Protein AF-A0A0D6MDH8-F1 (afdb_monomer_lite)

Radius of gyration: 18.16 Å; chains: 1; bounding box: 34×29×48 Å

Sequence (75 aa):
MPVWFKNEWFFILGNVLMAFTSGYFSSLAMMYAPRVVQSSYAKTAGMAGALFLITGIMCGVAFVPVITAMVNNIG

pLDDT: mean 78.72, std 10.37, range [48.94, 91.38]

Foldseek 3Di:
DDPPDPDPVVVVVVVVVVCCVVVVVLVVQLVVQLVVDPPVCSVVSSVVSVVVVVVVVVVVVVCVVVVVVVVVVVD

InterPro domains:
  IPR002259 Equilibrative nucleoside transporter [PF01733] (2-64)
  IPR002259 Equilibrative nucleoside transporter [PR01130] (8-24)
  IPR002259 Equilibrative nucleoside transporter [PR01130] (27-43)
  IPR002259 Equilibrative nucleoside transporter [PR01130] (45-69)

Structure (mmCIF, N/CA/C/O backbone):
data_AF-A0A0D6MDH8-F1
#
_entry.id   AF-A0A0D6MDH8-F1
#
loop_
_atom_site.group_PDB
_atom_site.id
_atom_site.type_symbol
_atom_site.label_atom_id
_atom_site.label_alt_id
_atom_site.label_comp_id
_atom_site.label_asym_id
_atom_site.label_entity_id
_atom_site.label_seq_id
_atom_site.pdbx_PDB_ins_code
_atom_site.Cartn_x
_atom_site.Cartn_y
_atom_site.Cartn_z
_atom_site.occupancy
_atom_site.B_iso_or_equiv
_atom_site.auth_seq_id
_atom_site.auth_comp_id
_atom_site.auth_asym_id
_atom_site.auth_atom_id
_atom_site.pdbx_PDB_model_num
ATOM 1 N N . MET A 1 1 ? 12.968 -2.809 -22.481 1.00 48.94 1 MET A N 1
ATOM 2 C CA . MET A 1 1 ? 11.599 -2.429 -22.058 1.00 48.94 1 MET A CA 1
ATOM 3 C C . MET A 1 1 ? 11.161 -1.213 -22.864 1.00 48.94 1 MET A C 1
ATOM 5 O O . MET A 1 1 ? 11.901 -0.234 -22.848 1.00 48.94 1 MET A O 1
ATOM 9 N N . PRO A 1 2 ? 10.043 -1.253 -2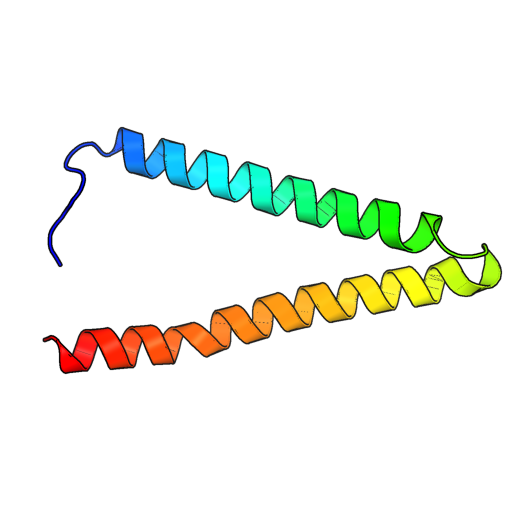3.609 1.00 49.97 2 PRO A N 1
ATOM 10 C CA . PRO A 1 2 ? 9.612 -0.108 -24.401 1.00 49.97 2 PRO A CA 1
ATOM 11 C C . PRO A 1 2 ? 9.077 0.978 -23.459 1.00 49.97 2 PRO A C 1
ATOM 13 O O . PRO A 1 2 ? 8.217 0.715 -22.621 1.00 49.97 2 PRO A O 1
ATOM 16 N N . VAL A 1 3 ? 9.605 2.195 -23.571 1.00 56.91 3 VAL A N 1
ATOM 17 C CA . VAL A 1 3 ? 9.125 3.366 -22.828 1.00 56.91 3 VAL A CA 1
ATOM 18 C C . VAL A 1 3 ? 7.803 3.799 -23.460 1.00 56.91 3 VAL A C 1
ATOM 20 O O . VAL A 1 3 ? 7.796 4.479 -24.482 1.00 56.91 3 VAL A O 1
ATOM 23 N N . TRP A 1 4 ? 6.678 3.368 -22.884 1.00 57.97 4 TRP A N 1
ATOM 24 C CA . TRP A 1 4 ? 5.341 3.739 -23.375 1.00 57.97 4 TRP A CA 1
ATOM 25 C C . TRP A 1 4 ? 5.042 5.234 -23.199 1.00 57.97 4 TRP A C 1
ATOM 27 O O . TRP A 1 4 ? 4.236 5.795 -23.935 1.00 57.97 4 TRP A O 1
ATOM 37 N N . PHE A 1 5 ? 5.732 5.903 -22.272 1.00 56.62 5 PHE A N 1
ATOM 38 C CA . PHE A 1 5 ? 5.545 7.320 -21.984 1.00 56.62 5 PHE A CA 1
ATOM 39 C C . PHE A 1 5 ? 6.895 8.039 -21.953 1.00 56.62 5 PHE A C 1
ATOM 41 O O . PHE A 1 5 ? 7.650 7.917 -20.996 1.00 56.62 5 PHE A O 1
ATOM 48 N N . LYS A 1 6 ? 7.195 8.810 -23.006 1.00 60.28 6 LYS A N 1
ATOM 49 C CA . LYS A 1 6 ? 8.364 9.712 -23.064 1.00 60.28 6 LYS A CA 1
ATOM 50 C C . LYS A 1 6 ? 8.273 10.888 -22.077 1.00 60.28 6 LYS A C 1
ATOM 52 O O . LYS A 1 6 ? 9.285 11.518 -21.805 1.00 60.28 6 LYS A O 1
ATOM 57 N N . ASN A 1 7 ? 7.076 11.195 -21.569 1.00 64.94 7 ASN A N 1
ATOM 58 C CA . ASN A 1 7 ? 6.836 12.315 -20.662 1.00 64.94 7 ASN A CA 1
ATOM 59 C C . ASN A 1 7 ? 6.943 11.874 -19.197 1.00 64.94 7 ASN A C 1
ATOM 61 O O . ASN A 1 7 ? 6.041 11.233 -18.658 1.00 64.94 7 ASN A O 1
ATOM 65 N N . GLU A 1 8 ? 8.022 12.309 -18.555 1.00 74.00 8 GLU A N 1
ATOM 66 C CA . GLU A 1 8 ? 8.359 12.155 -17.129 1.00 74.00 8 GLU A CA 1
ATOM 67 C C . GLU A 1 8 ? 7.191 12.559 -16.211 1.00 74.00 8 GLU A C 1
ATOM 69 O O . GLU A 1 8 ? 6.903 11.916 -15.201 1.00 74.00 8 GLU A O 1
ATOM 74 N N . TRP A 1 9 ? 6.458 13.595 -16.627 1.00 75.38 9 TRP A N 1
ATOM 75 C CA . TRP A 1 9 ? 5.295 14.137 -15.932 1.00 75.38 9 TRP A CA 1
ATOM 76 C C . TRP A 1 9 ? 4.166 13.125 -15.736 1.00 75.38 9 TRP A C 1
ATOM 78 O O . TRP A 1 9 ? 3.562 13.108 -14.669 1.00 75.38 9 TRP A O 1
ATOM 88 N N . PHE A 1 10 ? 3.891 12.253 -16.713 1.00 79.00 10 PHE A N 1
ATOM 89 C CA . PHE A 1 10 ? 2.839 11.236 -16.568 1.00 79.00 10 PHE A CA 1
ATOM 90 C C . PHE A 1 10 ? 3.219 10.167 -15.545 1.00 79.00 10 PHE A C 1
ATOM 92 O O . PHE A 1 10 ? 2.362 9.698 -14.796 1.00 79.00 10 PHE A O 1
ATOM 99 N N . PHE A 1 11 ? 4.504 9.816 -15.481 1.00 79.19 11 PHE A N 1
ATOM 100 C CA . PHE A 1 11 ? 5.008 8.863 -14.499 1.00 79.19 11 PHE A CA 1
ATOM 101 C C . PHE A 1 11 ? 4.914 9.439 -13.083 1.00 79.19 11 PHE A C 1
ATOM 103 O O . PHE A 1 11 ? 4.413 8.774 -12.178 1.00 79.19 11 PHE A O 1
ATOM 110 N N . ILE A 1 12 ? 5.309 10.704 -12.908 1.00 84.81 12 ILE A N 1
ATOM 111 C CA . ILE A 1 12 ? 5.192 11.419 -11.630 1.00 84.81 12 ILE A CA 1
ATOM 112 C C . ILE A 1 12 ? 3.722 11.521 -11.208 1.00 84.81 12 ILE A C 1
ATOM 114 O O . ILE A 1 12 ? 3.389 11.163 -10.080 1.00 84.81 12 ILE A O 1
ATOM 118 N N . LEU A 1 13 ? 2.829 11.946 -12.106 1.00 87.12 13 LEU A N 1
ATOM 119 C CA . LEU A 1 13 ? 1.408 12.118 -11.794 1.00 87.12 13 LEU A CA 1
ATOM 120 C C . LEU A 1 13 ? 0.732 10.785 -11.431 1.00 87.12 13 LEU A C 1
ATOM 122 O O . LEU A 1 13 ? -0.033 10.722 -10.468 1.00 87.12 13 LEU A O 1
ATOM 126 N N . GLY A 1 14 ? 1.051 9.711 -12.161 1.00 85.31 14 GLY A N 1
ATOM 127 C CA . GLY A 1 14 ? 0.564 8.363 -11.868 1.00 85.31 14 GLY A CA 1
ATOM 128 C C . GLY A 1 14 ? 1.056 7.848 -10.516 1.00 85.31 14 GLY A C 1
ATOM 129 O O . GLY A 1 14 ? 0.266 7.312 -9.739 1.00 85.31 14 GLY A O 1
ATOM 130 N N . ASN A 1 15 ? 2.331 8.076 -10.193 1.00 84.44 15 ASN A N 1
ATOM 131 C CA . ASN A 1 15 ? 2.903 7.650 -8.918 1.00 84.44 15 ASN A CA 1
ATOM 132 C C . ASN A 1 15 ? 2.322 8.449 -7.737 1.00 84.44 15 ASN A C 1
ATOM 134 O O . ASN A 1 15 ? 2.031 7.875 -6.690 1.00 84.44 15 ASN A O 1
ATOM 138 N N . VAL A 1 16 ? 2.073 9.753 -7.917 1.00 87.56 16 VAL A N 1
ATOM 139 C CA . VAL A 1 16 ? 1.397 10.601 -6.919 1.00 87.56 16 VAL A CA 1
ATOM 140 C C . VAL A 1 16 ? -0.036 10.127 -6.675 1.00 87.56 16 VAL A C 1
ATOM 142 O O . VAL A 1 16 ? -0.421 9.940 -5.523 1.00 87.56 16 VAL A O 1
ATOM 145 N N . LEU A 1 17 ? -0.821 9.880 -7.729 1.00 89.94 17 LEU A N 1
ATOM 146 C CA . LEU A 1 17 ? -2.192 9.367 -7.601 1.00 89.94 17 LEU A CA 1
ATOM 147 C C . LEU A 1 17 ? -2.237 7.995 -6.923 1.00 89.94 17 LEU A C 1
ATOM 149 O O . LEU A 1 17 ? -3.082 7.758 -6.055 1.00 89.94 17 LEU A O 1
ATOM 153 N N . MET A 1 18 ? -1.317 7.102 -7.289 1.00 86.25 18 MET A N 1
ATOM 154 C CA . MET A 1 18 ? -1.206 5.774 -6.693 1.00 86.25 18 MET A CA 1
ATOM 155 C C . MET A 1 18 ? -0.831 5.859 -5.208 1.00 86.25 18 MET A C 1
ATOM 157 O O . MET A 1 18 ? -1.477 5.216 -4.377 1.00 86.25 18 MET A O 1
ATOM 161 N N . ALA A 1 19 ? 0.164 6.676 -4.854 1.00 87.00 19 ALA A N 1
ATOM 162 C CA . ALA A 1 19 ? 0.584 6.874 -3.469 1.00 87.00 19 ALA A CA 1
ATOM 163 C C . ALA A 1 19 ? -0.530 7.514 -2.628 1.00 87.00 19 ALA A C 1
ATOM 165 O O . ALA A 1 19 ? -0.803 7.065 -1.516 1.00 87.00 19 ALA A O 1
ATOM 166 N N . PHE A 1 20 ? -1.223 8.514 -3.177 1.00 87.69 20 PHE A N 1
ATOM 167 C CA . PHE A 1 20 ? -2.311 9.195 -2.483 1.00 87.69 20 PHE A CA 1
ATOM 168 C C . PHE A 1 20 ? -3.494 8.256 -2.225 1.00 87.69 20 PHE A C 1
ATOM 170 O O . PHE A 1 20 ? -3.977 8.159 -1.099 1.00 87.69 20 PHE A O 1
ATOM 177 N N . THR A 1 21 ? -3.919 7.502 -3.242 1.00 86.31 21 THR A N 1
ATOM 178 C CA . THR A 1 21 ? -5.045 6.565 -3.122 1.00 86.31 21 THR A CA 1
ATOM 179 C C . THR A 1 21 ? -4.720 5.422 -2.161 1.00 86.31 21 THR A C 1
ATOM 181 O O . THR A 1 21 ? -5.511 5.124 -1.265 1.00 86.31 21 THR A O 1
ATOM 184 N N . SER A 1 22 ? -3.544 4.803 -2.304 1.00 83.31 22 SER A N 1
ATOM 185 C CA . SER A 1 22 ? -3.139 3.674 -1.456 1.00 83.31 22 SER A CA 1
ATOM 186 C C . SER A 1 22 ? -2.904 4.092 0.001 1.00 83.31 22 SER A C 1
ATOM 188 O O . SER A 1 22 ? -3.390 3.420 0.913 1.00 83.31 22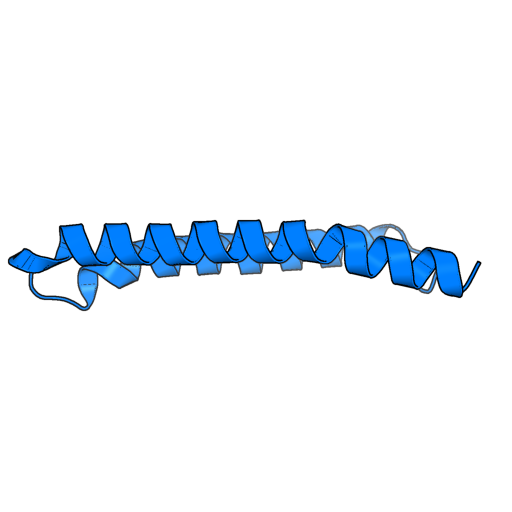 SER A O 1
ATOM 190 N N . GLY A 1 23 ? -2.252 5.233 0.242 1.00 82.81 23 GLY A N 1
ATOM 191 C CA . GLY A 1 23 ? -2.012 5.760 1.588 1.00 82.81 23 GLY A CA 1
ATOM 192 C C . GLY A 1 23 ? -3.289 6.217 2.300 1.00 82.81 23 GLY A C 1
ATOM 193 O O . GLY A 1 23 ? -3.489 5.910 3.482 1.00 82.81 23 GLY A O 1
ATOM 194 N N . TYR A 1 24 ? -4.187 6.906 1.588 1.00 83.62 24 TYR A N 1
ATOM 195 C CA . TYR A 1 24 ? -5.453 7.378 2.155 1.00 83.62 24 TYR A CA 1
ATOM 196 C C . TYR A 1 24 ? -6.379 6.210 2.507 1.00 83.62 24 TYR A C 1
ATOM 198 O O . TYR A 1 24 ? -6.876 6.127 3.632 1.00 83.62 24 TYR A O 1
ATOM 206 N N . PHE A 1 25 ? -6.547 5.256 1.587 1.00 82.25 25 PHE A N 1
ATOM 207 C CA . PHE A 1 25 ? -7.405 4.093 1.808 1.00 82.25 25 PHE A CA 1
ATOM 208 C C . PHE A 1 25 ? -6.886 3.198 2.940 1.00 82.25 25 PHE A C 1
ATOM 210 O O . PHE A 1 25 ? -7.664 2.753 3.784 1.00 82.25 25 PHE A O 1
ATOM 217 N N . SER A 1 26 ? -5.567 3.002 3.020 1.00 81.81 26 SER A N 1
ATOM 218 C CA . SER A 1 26 ? -4.932 2.249 4.105 1.00 81.81 26 SER A CA 1
ATOM 219 C C . SER A 1 26 ? -5.169 2.887 5.478 1.00 81.81 26 SER A C 1
ATOM 221 O O . SER A 1 26 ? -5.465 2.191 6.451 1.00 81.81 26 SER A O 1
ATOM 223 N N . SER A 1 27 ? -5.074 4.216 5.562 1.00 82.81 27 SER A N 1
ATOM 224 C CA . SER A 1 27 ? -5.302 4.951 6.812 1.00 82.81 27 SER A CA 1
ATOM 225 C C . SER A 1 27 ? -6.773 4.906 7.231 1.00 82.81 27 SER A C 1
ATOM 227 O O . SER A 1 27 ? -7.075 4.669 8.403 1.00 82.81 27 SER A O 1
ATOM 229 N N . LEU A 1 28 ? -7.703 5.056 6.277 1.00 81.12 28 LEU A N 1
ATOM 230 C CA . LEU A 1 28 ? -9.132 4.891 6.548 1.00 81.12 28 LEU A CA 1
ATOM 231 C C . LEU A 1 28 ? -9.450 3.478 7.030 1.00 81.12 28 LEU A C 1
ATOM 233 O O . LEU A 1 28 ? -10.156 3.336 8.026 1.00 81.12 28 LEU A O 1
ATOM 237 N N . ALA A 1 29 ? -8.922 2.442 6.378 1.00 76.94 29 ALA A N 1
ATOM 238 C CA . ALA A 1 29 ? -9.187 1.058 6.760 1.00 76.94 29 ALA A CA 1
ATOM 239 C C . ALA A 1 29 ? -8.823 0.793 8.231 1.00 76.94 29 ALA A C 1
ATOM 241 O O . ALA A 1 29 ? -9.615 0.200 8.961 1.00 76.94 29 ALA A O 1
ATOM 242 N N . MET A 1 30 ? -7.685 1.309 8.705 1.00 77.38 30 MET A N 1
ATOM 243 C CA . MET A 1 30 ? -7.256 1.157 10.102 1.00 77.38 30 MET A CA 1
ATOM 244 C C . MET A 1 30 ? -8.055 2.012 11.097 1.00 77.38 30 MET A C 1
ATOM 246 O O . MET A 1 30 ? -8.211 1.614 12.251 1.00 77.38 30 MET A O 1
ATOM 250 N N . MET A 1 31 ? -8.603 3.152 10.668 1.00 76.38 31 MET A N 1
ATOM 251 C CA . MET A 1 31 ? -9.486 3.988 11.493 1.00 76.38 31 MET A CA 1
ATOM 252 C C . MET A 1 31 ? -10.924 3.457 11.572 1.00 76.38 31 MET A C 1
ATOM 254 O O . MET A 1 31 ? -11.586 3.615 12.601 1.00 76.38 31 MET A O 1
ATOM 258 N N . TYR A 1 32 ? -11.420 2.846 10.495 1.00 71.88 32 TYR A N 1
ATOM 259 C CA . TYR A 1 32 ? -12.779 2.315 10.422 1.00 71.88 32 TYR A CA 1
ATOM 260 C C . TYR A 1 32 ? -12.882 0.889 10.971 1.00 71.88 32 TYR A C 1
ATOM 262 O O . TYR A 1 32 ? -13.873 0.595 11.635 1.00 71.88 32 TYR A O 1
ATOM 270 N N . ALA A 1 33 ? -11.863 0.037 10.805 1.00 69.69 33 ALA A N 1
ATOM 271 C CA . ALA A 1 33 ? -11.863 -1.346 11.301 1.00 69.69 33 ALA A CA 1
ATOM 272 C C . ALA A 1 33 ? -12.259 -1.511 12.789 1.00 69.69 33 ALA A C 1
ATOM 274 O O . ALA A 1 33 ? -13.102 -2.360 13.076 1.00 69.69 33 ALA A O 1
ATOM 2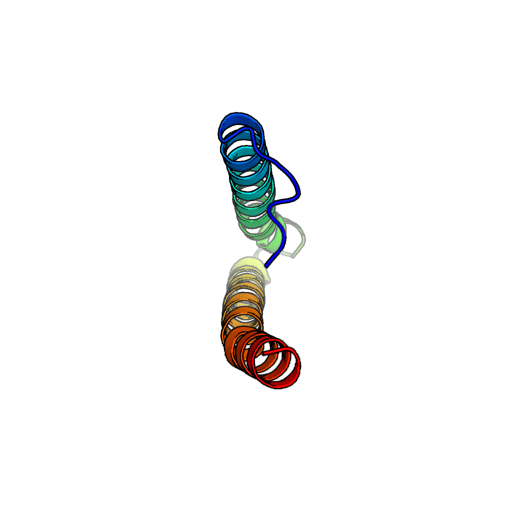75 N N . PRO A 1 34 ? -11.750 -0.711 13.749 1.00 64.31 34 PRO A N 1
ATOM 276 C CA . PRO A 1 34 ? -12.148 -0.839 15.153 1.00 64.31 34 PRO A CA 1
ATOM 277 C C . PRO A 1 34 ? -13.517 -0.215 15.465 1.00 64.31 34 PRO A C 1
ATOM 279 O O . PRO A 1 34 ? -14.077 -0.500 16.520 1.00 64.31 34 PRO A O 1
ATOM 282 N N . ARG A 1 35 ? -14.070 0.626 14.575 1.00 67.44 35 ARG A N 1
ATOM 283 C CA . ARG A 1 35 ? -15.367 1.303 14.768 1.00 67.44 35 ARG A CA 1
ATOM 284 C C . ARG A 1 35 ? -16.575 0.448 14.388 1.00 67.44 35 ARG A C 1
ATOM 286 O O . ARG A 1 35 ? -17.680 0.764 14.814 1.00 67.44 35 ARG A O 1
ATOM 293 N N . VAL A 1 36 ? -16.379 -0.615 13.609 1.00 73.44 36 VAL A N 1
ATOM 294 C CA . VAL A 1 36 ? -17.463 -1.510 13.156 1.00 73.44 36 VAL A CA 1
ATOM 295 C C . VAL A 1 36 ? -17.775 -2.626 14.166 1.00 73.44 36 VAL A C 1
ATOM 297 O O . VAL A 1 36 ? -18.672 -3.433 13.938 1.00 73.44 36 VAL A O 1
ATOM 300 N N . VAL A 1 37 ? -17.040 -2.694 15.283 1.00 72.81 37 VAL A N 1
ATOM 301 C CA . VAL A 1 37 ? -17.115 -3.781 16.272 1.00 72.81 37 VAL A CA 1
ATOM 302 C C . VAL A 1 37 ? -17.431 -3.209 17.658 1.00 72.81 37 VAL A C 1
ATOM 304 O O . VAL A 1 37 ? -17.069 -2.074 17.963 1.00 72.81 37 VAL A O 1
ATOM 307 N N . GLN A 1 38 ? -18.106 -3.980 18.520 1.00 71.56 38 GLN A N 1
ATOM 308 C CA . GLN A 1 38 ? -18.361 -3.580 19.911 1.00 71.56 38 GLN A CA 1
ATOM 309 C C . GLN A 1 38 ? -17.061 -3.182 20.629 1.00 71.56 38 GLN A C 1
ATOM 311 O O . GLN A 1 38 ? -16.029 -3.831 20.461 1.00 71.56 38 GLN A O 1
ATOM 316 N N . SER A 1 39 ? -17.140 -2.161 21.493 1.00 68.12 39 SER A N 1
ATOM 317 C CA . SER A 1 39 ? -16.000 -1.556 22.210 1.00 68.12 39 SER A CA 1
ATOM 318 C C . SER A 1 39 ? -15.089 -2.573 22.925 1.00 68.12 39 SER A C 1
ATOM 320 O O . SER A 1 39 ? -13.880 -2.378 23.009 1.00 68.12 39 SER A O 1
ATOM 322 N N . SER A 1 40 ? -15.639 -3.715 23.357 1.00 74.81 40 SER A N 1
ATOM 323 C CA . SER A 1 40 ? -14.879 -4.812 23.974 1.00 74.81 40 SER A CA 1
ATOM 324 C C . SER A 1 40 ? -13.890 -5.505 23.016 1.00 74.81 40 SER A C 1
ATOM 326 O O . SER A 1 40 ? -12.803 -5.899 23.435 1.00 74.81 40 SER A O 1
ATOM 328 N N . TYR A 1 41 ? -14.209 -5.591 21.720 1.00 74.69 41 TYR A N 1
ATOM 329 C CA . TYR A 1 41 ? -13.396 -6.271 20.700 1.00 74.69 41 TYR A CA 1
ATOM 330 C C . TYR A 1 41 ? -12.632 -5.314 19.776 1.00 74.69 41 TYR A C 1
ATOM 332 O O . TYR A 1 41 ? -11.870 -5.765 18.919 1.00 74.69 41 TYR A O 1
ATOM 340 N N . ALA A 1 42 ? -12.781 -3.999 19.9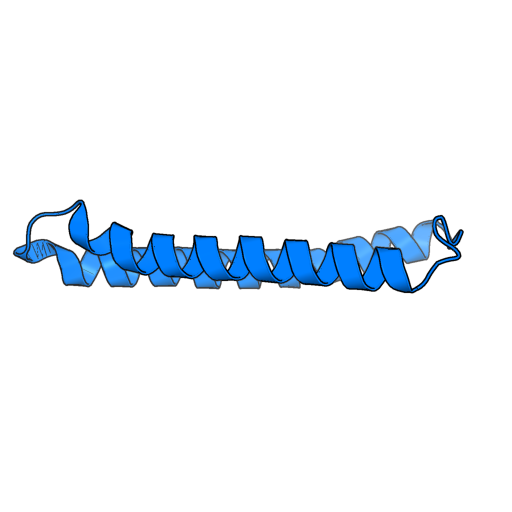58 1.00 74.19 42 ALA A N 1
ATOM 341 C CA . ALA A 1 42 ? -12.150 -2.981 19.116 1.00 74.19 42 ALA A CA 1
ATOM 342 C C . ALA A 1 42 ? -10.614 -3.115 19.060 1.00 74.19 42 ALA A C 1
ATOM 344 O O . ALA A 1 42 ? -10.013 -2.947 17.998 1.00 74.19 42 ALA A O 1
ATOM 345 N N . LYS A 1 43 ? -9.972 -3.495 20.178 1.00 76.19 43 LYS A N 1
ATOM 346 C CA . LYS A 1 43 ? -8.519 -3.740 20.224 1.00 76.19 43 LYS A CA 1
ATOM 347 C C . LYS A 1 43 ? -8.115 -4.922 19.331 1.00 76.19 43 LYS A C 1
ATOM 349 O O . LYS A 1 43 ? -7.162 -4.809 18.565 1.00 76.19 43 LYS A O 1
ATOM 354 N N . THR A 1 44 ? -8.849 -6.033 19.393 1.00 81.94 44 THR A N 1
ATOM 355 C CA . THR A 1 44 ? -8.588 -7.225 18.566 1.00 81.94 44 THR A CA 1
ATOM 356 C C . THR A 1 44 ? -8.860 -6.957 17.088 1.00 81.94 44 THR A C 1
ATOM 358 O O . THR A 1 44 ? -8.080 -7.385 16.243 1.00 81.94 44 THR A O 1
ATOM 361 N N . ALA A 1 45 ? -9.904 -6.188 16.767 1.00 80.12 45 ALA A N 1
ATOM 362 C CA . ALA A 1 45 ? -10.220 -5.784 15.397 1.00 80.12 45 ALA A CA 1
ATOM 363 C C . ALA A 1 45 ? -9.129 -4.891 14.778 1.00 80.12 45 ALA A C 1
ATOM 365 O O . ALA A 1 45 ? -8.734 -5.102 13.632 1.00 80.12 45 ALA A O 1
ATOM 366 N N . GLY A 1 46 ? -8.582 -3.943 15.551 1.00 81.81 46 GLY A N 1
ATOM 367 C CA . GLY A 1 46 ? -7.438 -3.132 15.124 1.00 81.81 46 GLY A CA 1
ATOM 368 C C . GLY A 1 46 ? -6.178 -3.970 14.879 1.00 81.81 46 GLY A C 1
ATOM 369 O O . GLY A 1 46 ? -5.517 -3.803 13.855 1.00 81.81 46 GLY A O 1
ATOM 370 N N . MET A 1 47 ? -5.882 -4.925 15.771 1.00 85.12 47 MET A N 1
ATOM 371 C CA . MET A 1 47 ? -4.761 -5.858 15.586 1.00 85.12 47 MET A CA 1
ATOM 372 C C . MET A 1 47 ? -4.950 -6.752 14.352 1.00 85.12 47 MET A C 1
ATOM 374 O O . MET A 1 47 ? -4.007 -6.921 13.585 1.00 85.12 47 MET A O 1
ATOM 378 N N . ALA A 1 48 ? -6.159 -7.264 14.103 1.00 84.81 48 ALA A N 1
ATOM 379 C CA . ALA A 1 48 ? -6.462 -8.039 12.899 1.00 84.81 48 ALA A CA 1
ATOM 380 C C . ALA A 1 48 ? -6.271 -7.208 11.618 1.00 84.81 48 ALA A C 1
ATOM 382 O O . ALA A 1 48 ? -5.649 -7.682 10.669 1.00 84.81 48 ALA A O 1
ATOM 383 N N . GLY A 1 49 ? -6.721 -5.949 11.606 1.00 83.56 49 GLY A N 1
ATOM 384 C CA . GLY A 1 49 ? -6.476 -5.027 10.492 1.00 83.56 49 GLY A CA 1
ATOM 385 C C . GLY A 1 49 ? -4.984 -4.799 10.218 1.00 83.56 49 GLY A C 1
ATOM 386 O O . GLY A 1 49 ? -4.564 -4.792 9.061 1.00 83.56 49 GLY A O 1
ATOM 387 N N . ALA A 1 50 ? -4.165 -4.687 11.269 1.00 84.44 50 ALA A N 1
ATOM 388 C CA . ALA A 1 50 ? -2.713 -4.579 11.133 1.00 84.44 50 ALA A CA 1
ATOM 389 C C . ALA A 1 50 ? -2.071 -5.851 10.557 1.00 84.44 50 ALA A C 1
ATOM 391 O O . ALA A 1 50 ? -1.182 -5.749 9.710 1.00 84.44 50 ALA A O 1
ATOM 392 N N . LEU A 1 51 ? -2.548 -7.036 10.956 1.00 87.25 51 LEU A N 1
ATOM 393 C CA . LEU A 1 51 ? -2.084 -8.304 10.388 1.00 87.25 51 LEU A CA 1
ATOM 394 C C . LEU A 1 51 ? -2.346 -8.364 8.880 1.00 87.25 51 LEU A C 1
ATOM 396 O O . LEU A 1 51 ? -1.415 -8.620 8.124 1.00 87.25 51 LEU A O 1
ATOM 400 N N . PHE A 1 52 ? -3.564 -8.046 8.431 1.00 86.88 52 PHE A N 1
ATOM 401 C CA . PHE A 1 52 ? -3.892 -8.039 7.000 1.00 86.88 52 PHE A CA 1
ATOM 402 C C . PHE A 1 52 ? -3.038 -7.053 6.197 1.00 86.88 52 PHE A C 1
ATOM 404 O O . PHE A 1 52 ? -2.606 -7.379 5.090 1.00 86.88 52 PHE A O 1
ATOM 411 N N . LEU A 1 53 ? -2.753 -5.876 6.757 1.00 87.50 53 LEU A N 1
ATOM 412 C CA . LEU A 1 53 ? -1.893 -4.891 6.106 1.00 87.50 53 LEU A CA 1
ATOM 413 C C . LEU A 1 53 ? -0.459 -5.415 5.928 1.00 87.50 53 LEU A C 1
ATOM 415 O O . LEU A 1 53 ? 0.088 -5.355 4.828 1.00 87.50 53 LEU A O 1
ATOM 419 N N . ILE A 1 54 ? 0.132 -5.984 6.981 1.00 89.88 54 ILE A N 1
ATOM 420 C CA . ILE A 1 54 ? 1.493 -6.543 6.933 1.00 89.88 54 ILE A CA 1
ATOM 421 C C . ILE A 1 54 ? 1.555 -7.750 5.991 1.00 89.88 54 ILE A C 1
ATOM 423 O O . ILE A 1 54 ? 2.484 -7.855 5.190 1.00 89.88 54 ILE A O 1
ATOM 427 N N . THR A 1 55 ? 0.557 -8.635 6.026 1.00 89.44 55 THR A N 1
ATOM 428 C CA . THR A 1 55 ? 0.461 -9.766 5.095 1.00 89.44 55 THR A CA 1
ATOM 429 C C . THR A 1 55 ? 0.379 -9.294 3.644 1.00 89.44 55 THR A C 1
ATOM 431 O O . THR A 1 55 ? 1.054 -9.863 2.787 1.00 89.44 55 THR A O 1
ATOM 434 N N . GLY A 1 56 ? -0.381 -8.231 3.364 1.00 87.31 56 GLY A N 1
ATOM 435 C CA . GLY A 1 56 ? -0.443 -7.619 2.035 1.00 87.31 56 GLY A CA 1
ATOM 436 C C . GLY A 1 56 ? 0.920 -7.114 1.553 1.00 87.31 56 GLY A C 1
ATOM 437 O O . GLY A 1 56 ? 1.316 -7.406 0.424 1.00 87.31 56 GLY A O 1
ATOM 438 N N . ILE A 1 57 ? 1.680 -6.435 2.420 1.00 90.44 57 ILE A N 1
ATOM 439 C CA . ILE A 1 57 ? 3.041 -5.964 2.105 1.00 90.44 57 ILE A CA 1
ATOM 440 C C . ILE A 1 57 ? 3.973 -7.149 1.824 1.00 90.44 57 ILE A C 1
ATOM 442 O O . ILE A 1 57 ? 4.671 -7.155 0.811 1.00 90.44 57 ILE A O 1
ATOM 446 N N . MET A 1 58 ? 3.957 -8.175 2.678 1.00 91.38 58 MET A N 1
ATOM 447 C CA . MET A 1 58 ? 4.789 -9.373 2.509 1.00 91.38 58 MET A CA 1
ATOM 448 C C . MET A 1 58 ? 4.471 -10.110 1.203 1.00 91.38 58 MET A C 1
ATOM 450 O O . MET A 1 58 ? 5.385 -10.523 0.491 1.00 91.38 58 MET A O 1
ATOM 454 N N . CYS A 1 59 ? 3.187 -10.230 0.853 1.00 89.31 59 CYS A N 1
ATOM 455 C CA . CYS A 1 59 ? 2.752 -10.822 -0.409 1.00 89.31 59 CYS A CA 1
ATOM 456 C C . CYS A 1 59 ? 3.223 -9.994 -1.617 1.00 89.31 59 CYS A C 1
ATOM 458 O O . CYS A 1 59 ? 3.733 -10.557 -2.585 1.00 89.31 59 CYS A O 1
ATOM 460 N N . GLY A 1 60 ? 3.143 -8.661 -1.535 1.00 87.06 60 GLY A N 1
ATOM 461 C CA . GLY A 1 60 ? 3.657 -7.762 -2.572 1.00 87.06 60 GLY A CA 1
ATOM 462 C C . GLY A 1 60 ? 5.167 -7.898 -2.788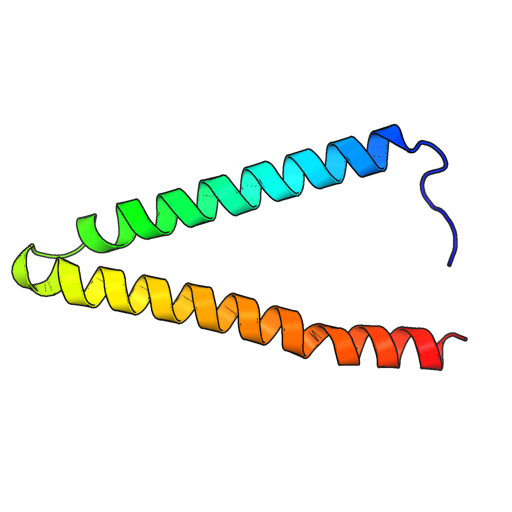 1.00 87.06 60 GLY A C 1
ATOM 463 O O . GLY A 1 60 ? 5.619 -8.013 -3.926 1.00 87.06 60 GLY A O 1
ATOM 464 N N . VAL A 1 61 ? 5.952 -7.965 -1.707 1.00 90.38 61 VAL A N 1
ATOM 465 C CA . VAL A 1 61 ? 7.409 -8.181 -1.786 1.00 90.38 61 VAL A CA 1
ATOM 466 C C . VAL A 1 61 ? 7.736 -9.566 -2.349 1.00 90.38 61 VAL A C 1
ATOM 468 O O . VAL A 1 61 ? 8.630 -9.694 -3.184 1.00 90.38 61 VAL A O 1
ATOM 471 N N . ALA A 1 62 ? 6.982 -10.600 -1.970 1.00 87.81 62 ALA A N 1
ATOM 472 C CA . ALA A 1 62 ? 7.141 -11.947 -2.521 1.00 87.81 62 ALA A CA 1
ATOM 473 C C . ALA A 1 62 ? 6.828 -12.030 -4.028 1.00 87.81 62 ALA A C 1
ATOM 475 O O . ALA A 1 62 ? 7.273 -12.961 -4.696 1.00 87.81 62 ALA A O 1
ATOM 476 N N . PHE A 1 63 ? 6.109 -11.054 -4.586 1.00 85.94 63 PHE A N 1
ATOM 477 C CA . PHE A 1 63 ? 5.823 -10.979 -6.019 1.00 85.94 63 PHE A CA 1
ATOM 478 C C . PHE A 1 63 ? 6.986 -10.392 -6.841 1.00 85.94 63 PHE A C 1
ATOM 480 O O . PHE A 1 63 ? 7.070 -10.611 -8.049 1.00 85.94 63 PHE A O 1
ATOM 487 N N . VAL A 1 64 ? 7.932 -9.698 -6.201 1.00 88.69 64 VAL A N 1
ATOM 488 C CA . VAL A 1 64 ? 9.135 -9.145 -6.848 1.00 88.69 64 VAL A CA 1
ATOM 489 C C . VAL A 1 64 ? 9.961 -10.211 -7.591 1.00 88.69 64 VAL A C 1
ATOM 491 O O . VAL A 1 64 ? 10.243 -9.992 -8.770 1.00 88.69 64 VAL A O 1
ATOM 494 N N . PRO A 1 65 ? 10.306 -11.383 -7.012 1.00 85.25 65 PRO A N 1
ATOM 495 C CA . PRO A 1 65 ? 11.032 -12.426 -7.741 1.00 85.25 65 PRO A CA 1
ATOM 496 C C . PRO A 1 65 ? 10.257 -12.986 -8.941 1.00 85.25 65 PRO A C 1
ATOM 498 O O . PRO A 1 65 ? 10.880 -13.400 -9.916 1.00 85.25 65 PRO A O 1
ATOM 501 N N . VAL A 1 66 ? 8.918 -12.959 -8.923 1.00 84.94 66 VAL A N 1
ATOM 502 C CA . VAL A 1 66 ? 8.089 -13.366 -10.073 1.00 84.94 66 VAL A CA 1
ATOM 503 C C . VAL A 1 66 ? 8.277 -12.389 -11.233 1.00 84.94 66 VAL A C 1
ATOM 505 O O . VAL A 1 66 ? 8.483 -12.809 -12.371 1.00 84.94 66 VAL A O 1
ATOM 508 N N . ILE A 1 67 ? 8.289 -11.085 -10.948 1.00 83.50 67 ILE A N 1
ATOM 509 C CA . ILE A 1 67 ? 8.570 -10.044 -11.947 1.00 83.50 67 ILE A CA 1
ATOM 510 C C . ILE A 1 67 ? 10.010 -10.186 -12.471 1.00 83.50 67 ILE A C 1
ATOM 512 O O . ILE A 1 67 ? 10.241 -10.091 -13.678 1.00 83.50 67 ILE A O 1
ATOM 516 N N . THR A 1 68 ? 10.974 -10.487 -11.594 1.00 82.81 68 THR A N 1
ATOM 517 C CA . THR A 1 68 ? 12.374 -10.744 -11.975 1.00 82.81 68 THR A CA 1
ATOM 518 C C . THR A 1 68 ? 12.544 -12.014 -12.826 1.00 82.81 68 THR A C 1
ATOM 520 O O . THR A 1 68 ? 13.403 -12.060 -13.709 1.00 82.81 68 THR A O 1
ATOM 523 N N . ALA A 1 69 ? 11.729 -13.046 -12.615 1.00 84.25 69 ALA A N 1
ATOM 524 C CA . ALA A 1 69 ? 11.725 -14.246 -13.454 1.00 84.25 69 ALA A CA 1
ATOM 525 C C . ALA A 1 69 ? 11.089 -13.986 -14.832 1.00 84.25 69 ALA A C 1
ATOM 527 O O . ALA A 1 69 ? 11.594 -14.466 -15.849 1.00 84.25 69 ALA A O 1
ATOM 528 N N . MET A 1 70 ? 10.014 -13.191 -14.872 1.00 78.69 70 MET A N 1
ATOM 529 C CA . MET A 1 70 ? 9.337 -12.777 -16.107 1.00 78.69 70 MET A CA 1
ATOM 530 C C . MET A 1 70 ? 10.241 -11.908 -16.986 1.00 78.69 70 MET A C 1
ATOM 532 O O . MET A 1 70 ? 10.318 -12.134 -18.190 1.00 78.69 70 MET A O 1
ATOM 536 N N . VAL A 1 71 ? 10.971 -10.952 -16.399 1.00 80.88 71 VAL A N 1
ATOM 537 C CA . VAL A 1 71 ? 11.904 -10.114 -17.170 1.00 80.88 71 VAL A CA 1
ATOM 538 C C . VAL A 1 71 ? 13.084 -10.922 -17.721 1.00 80.88 71 VAL A C 1
ATOM 540 O O . VAL A 1 71 ? 13.492 -10.673 -18.848 1.00 80.88 71 VAL A O 1
ATOM 543 N N . ASN A 1 72 ? 13.590 -11.919 -16.983 1.00 80.94 72 ASN A N 1
ATOM 544 C CA . ASN A 1 72 ? 14.690 -12.775 -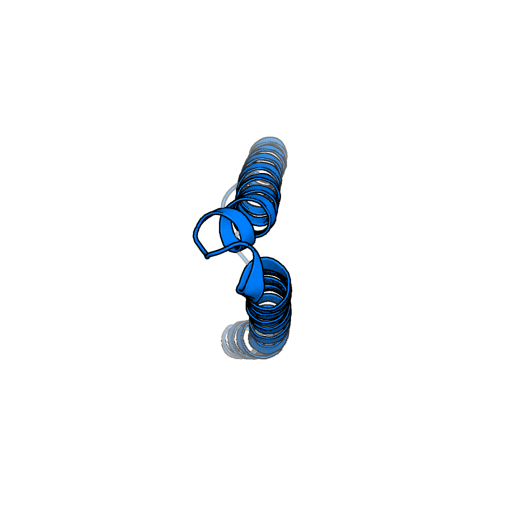17.448 1.00 80.94 72 ASN A CA 1
ATOM 545 C C . ASN A 1 72 ? 14.289 -13.741 -18.574 1.00 80.94 72 ASN A C 1
ATOM 547 O O . ASN A 1 72 ? 15.143 -14.105 -19.366 1.00 80.94 72 ASN A O 1
ATOM 551 N N . ASN A 1 73 ? 13.023 -14.162 -18.664 1.00 73.44 73 ASN A N 1
ATOM 552 C CA . ASN A 1 73 ? 12.553 -15.020 -19.766 1.00 73.44 73 ASN A CA 1
ATOM 553 C C . ASN A 1 73 ? 12.265 -14.249 -21.067 1.00 73.44 73 ASN A C 1
ATOM 555 O O . ASN A 1 73 ? 12.082 -14.864 -22.112 1.00 73.44 73 ASN A O 1
ATOM 559 N N . ILE A 1 74 ? 12.167 -12.918 -20.996 1.00 62.22 74 ILE A N 1
ATOM 560 C CA . ILE A 1 74 ? 11.900 -12.033 -22.143 1.00 62.22 74 ILE A CA 1
ATOM 561 C C . ILE A 1 74 ? 13.197 -11.348 -22.633 1.00 62.22 74 ILE A C 1
ATOM 563 O O . ILE A 1 74 ? 13.189 -10.715 -23.690 1.00 62.22 74 ILE A O 1
ATOM 567 N N . GLY A 1 75 ? 14.289 -11.453 -21.865 1.00 49.12 75 GLY A N 1
ATOM 568 C CA . GLY A 1 75 ? 15.624 -10.939 -22.195 1.00 49.12 75 GLY A CA 1
ATOM 569 C C . GLY A 1 75 ? 16.458 -11.898 -23.030 1.00 49.12 75 GLY A C 1
ATOM 570 O O . GLY A 1 75 ? 16.292 -13.125 -22.863 1.00 49.12 75 GLY A O 1
#

Organism: NCBI:txid53326

Secondary structure (DSSP, 8-state):
---S---HHHHHHHHHHHHHHHHHHHHHHHHHGGGGS-TTTHHHHHHHHHHHHHHHHHHHHHHHHHHHHHHHHH-